Protein AF-A0A2V8E6D2-F1 (afdb_monomer)

Structure (mmCIF, N/CA/C/O backbone):
data_AF-A0A2V8E6D2-F1
#
_entry.id   AF-A0A2V8E6D2-F1
#
loop_
_atom_site.group_PDB
_atom_site.id
_atom_site.type_symbol
_atom_site.label_atom_id
_atom_site.label_alt_id
_atom_site.label_comp_id
_atom_site.label_asym_id
_atom_site.label_entity_id
_atom_site.label_seq_id
_atom_site.pdbx_PDB_ins_code
_atom_site.Cartn_x
_atom_site.Cartn_y
_atom_site.Cartn_z
_atom_site.occupancy
_atom_site.B_iso_or_equiv
_atom_site.auth_seq_id
_atom_site.auth_comp_id
_atom_site.auth_asym_id
_atom_site.auth_atom_id
_atom_site.pdbx_PDB_model_num
ATOM 1 N N . MET A 1 1 ? -6.853 15.528 25.674 1.00 38.25 1 MET A N 1
ATOM 2 C CA . MET A 1 1 ? -6.239 14.372 24.981 1.00 38.25 1 MET A CA 1
ATOM 3 C C . MET A 1 1 ? -6.845 14.254 23.590 1.00 38.25 1 MET A C 1
ATOM 5 O O . MET A 1 1 ? -8.042 14.011 23.512 1.00 38.25 1 MET A O 1
ATOM 9 N N . LEU A 1 2 ? -6.071 14.432 22.512 1.00 42.97 2 LEU A N 1
ATOM 10 C CA . LEU A 1 2 ? -6.522 14.019 21.178 1.00 42.97 2 LEU A CA 1
ATOM 11 C C . LEU A 1 2 ? -6.410 12.495 21.105 1.00 42.97 2 LEU A C 1
ATOM 13 O O . LEU A 1 2 ? -5.324 11.950 20.926 1.00 42.97 2 LEU A O 1
ATOM 17 N N . TRP A 1 3 ? -7.529 11.804 21.285 1.00 49.72 3 TRP A N 1
ATOM 18 C CA . TRP A 1 3 ? -7.615 10.394 20.936 1.00 49.72 3 TRP A CA 1
ATOM 19 C C . TRP A 1 3 ? -7.678 10.308 19.413 1.00 49.72 3 TRP A C 1
ATOM 21 O O . TRP A 1 3 ? -8.744 10.423 18.817 1.00 49.72 3 TRP A O 1
ATOM 31 N N . ILE A 1 4 ? -6.519 10.164 18.773 1.00 45.56 4 ILE A N 1
ATOM 32 C CA . ILE A 1 4 ? -6.455 9.809 17.357 1.00 45.56 4 ILE A CA 1
ATOM 33 C C . ILE A 1 4 ? -6.924 8.358 17.278 1.00 45.56 4 ILE A C 1
ATOM 35 O O . ILE A 1 4 ? -6.177 7.436 17.605 1.00 45.56 4 ILE A O 1
ATOM 39 N N . VAL A 1 5 ? -8.182 8.153 16.893 1.00 47.50 5 VAL A N 1
ATOM 40 C CA . VAL A 1 5 ? -8.656 6.835 16.474 1.0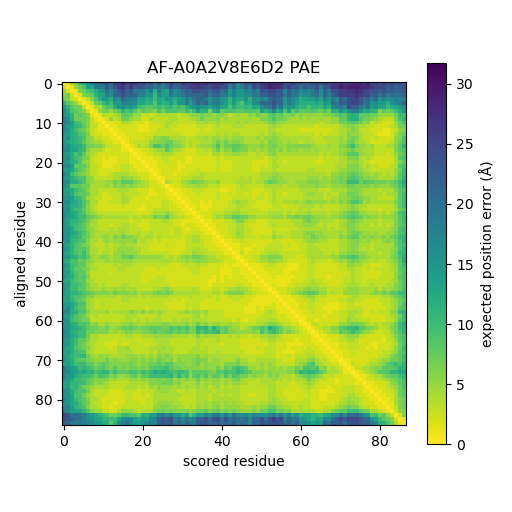0 47.50 5 VAL A CA 1
ATOM 41 C C . VAL A 1 5 ? -7.879 6.506 15.198 1.00 47.50 5 VAL A C 1
ATOM 43 O O . VAL A 1 5 ? -8.002 7.251 14.226 1.00 47.50 5 VAL A O 1
ATOM 46 N N . PRO A 1 6 ? -7.039 5.455 15.171 1.00 53.16 6 PRO A N 1
ATOM 47 C CA . PRO A 1 6 ? -6.328 5.101 13.952 1.00 53.16 6 PRO A CA 1
ATOM 48 C C . PRO A 1 6 ? -7.355 4.832 12.857 1.00 53.16 6 PRO A C 1
ATOM 50 O O . PRO A 1 6 ? -8.331 4.117 13.115 1.00 53.16 6 PRO A O 1
ATOM 53 N N . ALA A 1 7 ? -7.136 5.371 11.654 1.00 61.47 7 ALA A N 1
ATOM 54 C CA . ALA A 1 7 ? -7.909 4.971 10.489 1.00 61.47 7 ALA A CA 1
ATOM 55 C C . ALA A 1 7 ? -7.847 3.441 10.425 1.00 61.47 7 ALA A C 1
ATOM 57 O O . ALA A 1 7 ? -6.766 2.859 10.322 1.00 61.47 7 ALA A O 1
ATOM 58 N N . ARG A 1 8 ? -8.986 2.766 10.604 1.00 70.88 8 ARG A N 1
ATOM 59 C CA . ARG A 1 8 ? -9.031 1.307 10.515 1.00 70.88 8 ARG A CA 1
ATOM 60 C C . ARG A 1 8 ? -8.914 0.965 9.039 1.00 70.88 8 ARG A C 1
ATOM 62 O O . ARG A 1 8 ? -9.910 0.936 8.331 1.00 70.88 8 ARG A O 1
ATOM 69 N N . VAL A 1 9 ? -7.685 0.748 8.577 1.00 82.81 9 VAL A N 1
ATOM 70 C CA . VAL A 1 9 ? -7.406 0.417 7.170 1.00 82.81 9 VAL A CA 1
ATOM 71 C C . VAL A 1 9 ? -7.564 -1.075 6.889 1.00 82.81 9 VAL A C 1
ATOM 73 O O . VAL A 1 9 ? -7.456 -1.503 5.745 1.00 82.81 9 VAL A O 1
ATOM 76 N N . GLY A 1 10 ? -7.781 -1.881 7.931 1.00 82.56 10 GLY A N 1
ATOM 77 C CA . GLY A 1 10 ? -7.999 -3.316 7.804 1.00 82.56 10 GLY A CA 1
ATOM 78 C C . GLY A 1 10 ? -9.290 -3.636 7.049 1.00 82.56 10 GLY A C 1
ATOM 79 O O . GLY A 1 10 ? -10.330 -3.037 7.311 1.00 82.56 10 GLY A O 1
ATOM 80 N N . GLY A 1 11 ? -9.217 -4.606 6.143 1.00 87.50 11 GLY A N 1
ATOM 81 C CA . GLY A 1 11 ? -10.322 -5.025 5.288 1.00 87.50 11 GLY A CA 1
ATOM 82 C C . GLY A 1 11 ? -9.904 -5.165 3.829 1.00 87.50 11 GLY A C 1
ATOM 83 O O . GLY A 1 11 ? -8.726 -5.052 3.484 1.00 87.50 11 GLY A O 1
ATOM 84 N N . THR A 1 12 ? -10.889 -5.423 2.977 1.00 90.19 12 THR A N 1
ATOM 85 C CA . THR A 1 12 ? -10.701 -5.500 1.529 1.00 90.19 12 THR A CA 1
ATOM 86 C C . THR A 1 12 ? -11.047 -4.160 0.904 1.00 90.19 12 THR A C 1
ATOM 88 O O . THR A 1 12 ? -12.096 -3.582 1.182 1.00 90.19 12 THR A O 1
ATOM 91 N N . TRP A 1 13 ? -10.162 -3.675 0.047 1.00 91.44 13 TRP A N 1
ATOM 92 C CA . TRP A 1 13 ? -10.307 -2.440 -0.696 1.00 91.44 13 TRP A CA 1
ATOM 93 C C . TRP A 1 13 ? -10.297 -2.743 -2.191 1.00 91.44 13 TRP A C 1
ATOM 95 O O . TRP A 1 13 ? -9.403 -3.415 -2.694 1.00 91.44 13 TRP A O 1
ATOM 105 N N . LEU A 1 14 ? -11.276 -2.224 -2.914 1.00 91.12 14 LEU A N 1
ATOM 106 C CA . LEU A 1 14 ? -11.365 -2.325 -4.362 1.00 91.12 14 LEU A CA 1
ATOM 107 C C . LEU A 1 14 ? -10.443 -1.284 -4.991 1.00 91.12 14 LEU A C 1
ATOM 109 O O . LEU A 1 14 ? -10.532 -0.094 -4.671 1.00 91.12 14 LEU A O 1
ATOM 113 N N . THR A 1 15 ? -9.562 -1.729 -5.884 1.00 90.50 15 THR A N 1
ATOM 114 C CA . THR A 1 15 ? -8.595 -0.873 -6.582 1.00 90.50 15 THR A CA 1
ATOM 115 C C . THR A 1 15 ? -8.559 -1.224 -8.073 1.00 90.50 15 THR A C 1
ATOM 117 O O . THR A 1 15 ? -8.889 -2.354 -8.440 1.00 90.50 15 THR A O 1
ATOM 120 N N . PRO A 1 16 ? -8.102 -0.313 -8.953 1.00 85.94 16 PRO A N 1
ATOM 121 C CA . PRO A 1 16 ? -7.938 -0.620 -10.377 1.00 85.94 16 PRO A CA 1
ATOM 122 C C . PRO A 1 16 ? -6.860 -1.683 -10.661 1.00 85.94 16 PRO A C 1
ATOM 124 O O . PRO A 1 16 ? -6.803 -2.215 -11.764 1.00 85.94 16 PR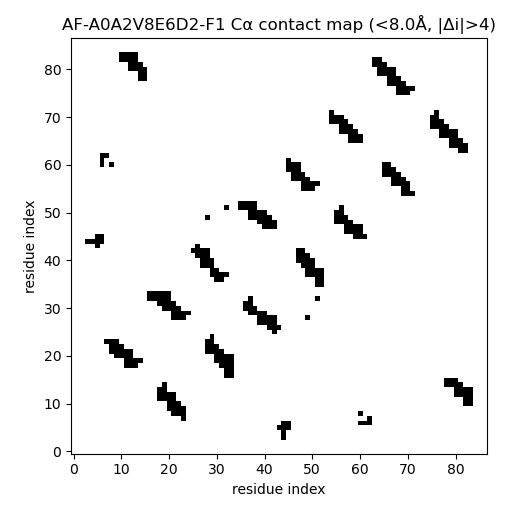O A O 1
ATOM 127 N N . HIS A 1 17 ? -6.009 -2.008 -9.682 1.00 82.81 17 HIS A N 1
ATOM 128 C CA . HIS A 1 17 ? -4.940 -3.005 -9.801 1.00 82.81 17 HIS A CA 1
ATOM 129 C C . HIS A 1 17 ? -5.314 -4.371 -9.193 1.00 82.81 17 HIS A C 1
ATOM 131 O O . HIS A 1 17 ? -4.475 -5.272 -9.142 1.00 82.81 17 HIS A O 1
ATOM 137 N N . GLY A 1 18 ? -6.562 -4.524 -8.736 1.00 88.12 18 GLY A N 1
ATOM 138 C CA . GLY A 1 18 ? -7.083 -5.708 -8.053 1.00 88.12 18 GLY A CA 1
ATOM 139 C C . GLY A 1 18 ? -7.433 -5.447 -6.589 1.00 88.12 18 GLY A C 1
ATOM 140 O O . GLY A 1 18 ? -7.239 -4.346 -6.066 1.00 88.12 18 GLY A O 1
ATOM 141 N N . ASP A 1 19 ? -7.946 -6.476 -5.922 1.00 91.19 19 ASP A N 1
ATOM 142 C CA . ASP A 1 19 ? -8.417 -6.364 -4.543 1.00 91.19 19 ASP A CA 1
ATOM 143 C C . ASP A 1 19 ? -7.244 -6.226 -3.572 1.00 91.19 19 ASP A C 1
ATOM 145 O O . ASP A 1 19 ? -6.363 -7.083 -3.477 1.00 91.19 19 ASP A O 1
ATOM 149 N N . LEU A 1 20 ? -7.231 -5.121 -2.838 1.00 91.50 20 LEU A N 1
ATOM 150 C CA . LEU A 1 20 ? -6.248 -4.812 -1.819 1.00 91.50 20 LEU A CA 1
ATOM 151 C C . LEU A 1 20 ? -6.767 -5.290 -0.464 1.00 91.50 20 LEU A C 1
ATOM 153 O O . LEU A 1 20 ? -7.578 -4.632 0.180 1.00 91.50 20 LEU A O 1
ATOM 157 N N . THR A 1 21 ? -6.292 -6.446 -0.017 1.00 91.88 21 THR A N 1
ATOM 158 C CA . THR A 1 21 ? -6.615 -6.969 1.312 1.00 91.88 21 THR A CA 1
ATOM 159 C C . THR A 1 21 ? -5.558 -6.507 2.296 1.00 91.88 21 THR A C 1
ATOM 161 O O . THR A 1 21 ? -4.388 -6.856 2.151 1.00 91.88 21 THR A O 1
ATOM 164 N N . LEU A 1 22 ? -5.968 -5.741 3.305 1.00 90.62 22 LEU A N 1
ATOM 165 C CA . LEU A 1 22 ? -5.098 -5.229 4.355 1.00 90.62 22 LEU A CA 1
ATOM 166 C C . LEU A 1 22 ? -5.470 -5.827 5.707 1.00 90.62 22 LEU A C 1
ATOM 168 O O . LEU A 1 22 ? -6.626 -5.842 6.126 1.00 90.62 22 LEU A O 1
ATOM 172 N N . VAL A 1 23 ? -4.449 -6.251 6.434 1.00 89.00 23 VAL A N 1
ATOM 173 C CA . VAL A 1 23 ? -4.510 -6.671 7.826 1.00 89.00 23 VAL A CA 1
ATOM 174 C C . VAL A 1 23 ? -3.652 -5.702 8.621 1.00 89.00 23 VAL A C 1
ATOM 176 O O . VAL A 1 23 ? -2.427 -5.672 8.496 1.00 89.00 23 VAL A O 1
ATOM 179 N N . GLN A 1 24 ? -4.310 -4.890 9.440 1.00 86.62 24 GLN A N 1
ATOM 180 C CA . GLN A 1 24 ? -3.643 -3.952 10.328 1.00 86.62 24 GLN A CA 1
ATOM 181 C C . GLN A 1 24 ? -3.369 -4.616 11.680 1.00 86.62 24 GLN A C 1
ATOM 183 O O . GLN A 1 24 ? -4.282 -5.103 12.346 1.00 86.62 24 GLN A O 1
ATOM 188 N N . ARG A 1 25 ? -2.110 -4.579 12.116 1.00 85.12 25 ARG A N 1
ATOM 189 C CA . ARG A 1 25 ? -1.677 -4.914 13.476 1.00 85.12 25 ARG A CA 1
ATOM 190 C C . ARG A 1 25 ? -0.950 -3.707 14.058 1.00 85.12 25 ARG A C 1
ATOM 192 O O . ARG A 1 25 ? 0.231 -3.492 13.795 1.00 85.12 25 ARG A O 1
ATOM 199 N N . PHE A 1 26 ? -1.666 -2.904 14.843 1.00 83.88 26 PHE A N 1
ATOM 200 C CA . PHE A 1 26 ? -1.183 -1.618 15.360 1.00 83.88 26 PHE A CA 1
ATOM 201 C C . PHE A 1 26 ? -0.757 -0.662 14.231 1.00 83.88 26 PHE A C 1
ATOM 203 O O . PHE A 1 26 ? -1.605 -0.213 13.461 1.00 83.88 26 PHE A O 1
ATOM 210 N N . GLN A 1 27 ? 0.540 -0.345 14.155 1.00 84.19 27 GLN A N 1
ATOM 211 C CA . GLN A 1 27 ? 1.160 0.499 13.128 1.00 84.19 27 GLN A CA 1
ATOM 212 C C . GLN A 1 27 ? 1.704 -0.319 11.947 1.00 84.19 27 GLN A C 1
ATOM 214 O O . GLN A 1 27 ? 2.192 0.260 10.981 1.00 84.19 27 GLN A O 1
ATOM 219 N N . ILE A 1 28 ? 1.670 -1.653 12.021 1.00 88.44 28 ILE A N 1
ATOM 220 C CA . ILE A 1 28 ? 2.121 -2.540 10.948 1.00 88.44 28 ILE A CA 1
ATOM 221 C C . ILE A 1 28 ? 0.919 -2.912 10.091 1.00 88.44 28 ILE A C 1
ATOM 223 O O . ILE A 1 28 ? -0.145 -3.265 10.602 1.00 88.44 28 ILE A O 1
ATOM 227 N N . VAL A 1 29 ? 1.107 -2.847 8.779 1.00 90.44 29 VAL A N 1
ATOM 228 C CA . VAL A 1 29 ? 0.117 -3.269 7.796 1.00 90.44 29 VAL A CA 1
ATOM 229 C C . VAL A 1 29 ? 0.723 -4.386 6.964 1.00 90.44 29 VAL A C 1
ATOM 231 O O . VAL A 1 29 ? 1.864 -4.311 6.514 1.00 90.44 29 VAL A O 1
ATOM 234 N N . SER A 1 30 ? -0.033 -5.454 6.776 1.00 90.94 30 SER A N 1
ATOM 235 C CA . SER A 1 30 ? 0.356 -6.589 5.943 1.00 90.94 30 SER A CA 1
ATOM 236 C C . SER A 1 30 ? -0.817 -6.989 5.072 1.00 90.94 30 SER A C 1
ATOM 238 O O . SER A 1 30 ? -1.955 -6.661 5.393 1.00 90.94 30 SER A O 1
ATOM 240 N N . GLY A 1 31 ? -0.568 -7.677 3.964 1.00 92.31 31 GLY A N 1
ATOM 241 C CA . GLY A 1 31 ? -1.655 -7.975 3.047 1.00 92.31 31 GLY A CA 1
ATOM 242 C C . GLY A 1 31 ? -1.208 -8.328 1.644 1.00 92.31 31 GLY A C 1
ATOM 243 O O . GLY A 1 31 ? -0.048 -8.678 1.407 1.00 92.31 31 GLY A O 1
ATOM 244 N N . THR A 1 32 ? -2.150 -8.208 0.719 1.00 93.25 32 THR A N 1
ATOM 245 C CA . THR A 1 32 ? -1.960 -8.493 -0.703 1.00 93.25 32 THR A CA 1
ATOM 246 C C . THR A 1 32 ? -2.684 -7.456 -1.555 1.00 93.25 32 THR A C 1
ATOM 248 O O . THR A 1 32 ? -3.804 -7.069 -1.235 1.00 93.25 32 THR A O 1
ATOM 251 N N . LEU A 1 33 ? -2.051 -7.018 -2.643 1.00 91.12 33 LEU A N 1
ATOM 252 C CA . LEU A 1 33 ? -2.657 -6.226 -3.712 1.00 91.12 33 LEU A CA 1
ATOM 253 C C . LEU A 1 33 ? -2.863 -7.143 -4.923 1.00 91.12 33 LEU A C 1
ATOM 255 O O . LEU A 1 33 ? -1.909 -7.484 -5.634 1.00 91.12 33 LEU A O 1
ATOM 259 N N . GLY A 1 34 ? -4.099 -7.604 -5.113 1.00 89.50 34 GLY A N 1
ATOM 260 C CA . GLY A 1 34 ? -4.415 -8.685 -6.039 1.00 89.50 34 GLY A CA 1
ATOM 261 C C . GLY A 1 34 ? -3.613 -9.939 -5.682 1.00 89.50 34 GLY A C 1
ATOM 262 O O . GLY A 1 34 ? -3.762 -10.502 -4.601 1.00 89.50 34 GLY A O 1
ATOM 263 N N . ARG A 1 35 ? -2.707 -10.348 -6.575 1.00 88.06 35 ARG A N 1
ATOM 264 C CA . ARG A 1 35 ? -1.815 -11.506 -6.374 1.00 88.06 35 ARG A CA 1
ATOM 265 C C . ARG A 1 35 ? -0.476 -11.184 -5.704 1.00 88.06 35 ARG A C 1
ATOM 267 O O . ARG A 1 35 ? 0.274 -12.100 -5.384 1.00 88.06 35 ARG A O 1
ATOM 274 N N . HIS A 1 36 ? -0.133 -9.907 -5.542 1.00 91.00 36 HIS A N 1
ATOM 275 C CA . HIS A 1 36 ? 1.182 -9.508 -5.040 1.00 91.00 36 HIS A CA 1
ATOM 276 C C . HIS A 1 36 ? 1.133 -9.275 -3.534 1.00 91.00 36 HIS A C 1
ATOM 278 O O . HIS A 1 36 ? 0.251 -8.576 -3.036 1.00 91.00 36 HIS A O 1
ATOM 284 N N . ARG A 1 37 ? 2.096 -9.834 -2.797 1.00 91.94 37 ARG A N 1
ATOM 285 C CA . ARG A 1 37 ? 2.224 -9.580 -1.362 1.00 91.94 37 ARG A CA 1
ATOM 286 C C . ARG A 1 37 ? 2.746 -8.169 -1.119 1.00 91.94 37 ARG A C 1
ATOM 288 O O . ARG A 1 37 ? 3.603 -7.668 -1.842 1.00 91.94 37 ARG A O 1
ATOM 295 N N . ILE A 1 38 ? 2.205 -7.559 -0.076 1.00 92.56 38 ILE A N 1
ATOM 296 C CA . ILE A 1 38 ? 2.633 -6.265 0.418 1.00 92.56 38 ILE A CA 1
ATOM 297 C C . ILE A 1 38 ? 3.682 -6.472 1.508 1.00 92.56 38 ILE A C 1
ATOM 299 O O . ILE A 1 38 ? 3.494 -7.277 2.422 1.00 92.56 38 ILE A O 1
ATOM 303 N N . GLU A 1 39 ? 4.756 -5.702 1.436 1.00 90.44 39 GLU A N 1
ATOM 304 C CA . GLU A 1 39 ? 5.884 -5.713 2.356 1.00 90.44 39 GLU A CA 1
ATOM 305 C C . GLU A 1 39 ? 6.089 -4.329 2.972 1.00 90.44 39 GLU A C 1
ATOM 307 O O . GLU A 1 39 ? 5.603 -3.320 2.460 1.00 90.44 39 GLU A O 1
ATOM 312 N N . SER A 1 40 ? 6.804 -4.273 4.099 1.00 90.44 40 SER A N 1
ATOM 313 C CA . SER A 1 40 ? 7.149 -3.016 4.785 1.00 90.44 40 SER A CA 1
ATOM 314 C C . SER A 1 40 ? 5.958 -2.077 5.052 1.00 90.44 40 SER A C 1
ATOM 316 O O . SER A 1 40 ? 6.129 -0.862 5.160 1.00 90.44 40 SER A O 1
ATOM 318 N N . GLY A 1 41 ? 4.747 -2.631 5.171 1.00 91.00 41 GLY A N 1
ATOM 319 C CA . GLY A 1 41 ? 3.531 -1.856 5.357 1.00 91.00 41 GLY A CA 1
ATOM 320 C C . GLY A 1 41 ? 3.484 -1.192 6.730 1.00 91.00 41 GLY A C 1
ATOM 321 O O . GLY A 1 41 ? 3.633 -1.840 7.771 1.00 91.00 41 GLY A O 1
ATOM 322 N N . ARG A 1 42 ? 3.269 0.120 6.736 1.00 90.38 42 ARG A N 1
ATOM 323 C CA . ARG A 1 42 ? 3.184 0.957 7.929 1.00 90.38 42 ARG A CA 1
ATOM 324 C C . ARG A 1 42 ? 2.018 1.925 7.825 1.00 90.38 42 ARG A C 1
ATOM 326 O O . ARG A 1 42 ? 1.818 2.559 6.793 1.00 90.38 42 ARG A O 1
ATOM 333 N N . LEU A 1 43 ? 1.297 2.061 8.928 1.00 88.06 43 LEU A N 1
ATOM 334 C CA . LEU A 1 43 ? 0.265 3.067 9.124 1.00 88.06 43 LEU A CA 1
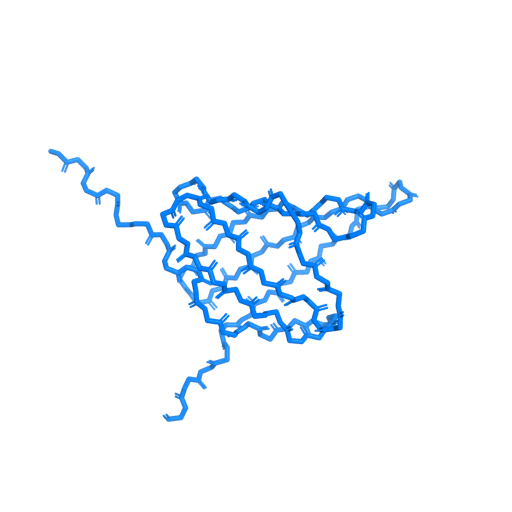ATOM 335 C C . LEU A 1 43 ? 0.75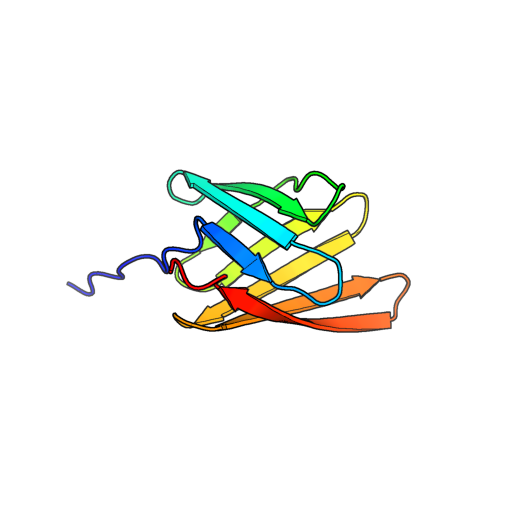7 4.059 10.174 1.00 88.06 43 LEU A C 1
ATOM 337 O O . LEU A 1 43 ? 1.270 3.639 11.208 1.00 88.06 43 LEU A O 1
ATOM 341 N N . ARG A 1 44 ? 0.600 5.355 9.910 1.00 86.88 44 ARG A N 1
ATOM 342 C CA . ARG A 1 44 ? 0.867 6.455 10.841 1.00 86.88 44 ARG A CA 1
ATOM 343 C C . ARG A 1 44 ? -0.330 7.400 10.833 1.00 86.88 44 ARG A C 1
ATOM 345 O O . ARG A 1 44 ? -0.465 8.236 9.947 1.00 86.88 44 ARG A O 1
ATOM 352 N N . GLY A 1 45 ? -1.215 7.237 11.815 1.00 85.06 45 GLY A N 1
ATOM 353 C CA . GLY A 1 45 ? -2.493 7.950 11.862 1.00 85.06 45 GLY A CA 1
ATOM 354 C C . GLY A 1 45 ? -3.387 7.560 10.683 1.00 85.06 45 GLY A C 1
ATOM 355 O O . GLY A 1 45 ? -3.970 6.479 10.677 1.00 85.06 45 GLY A O 1
ATOM 356 N N . GLU A 1 46 ? -3.460 8.444 9.697 1.00 86.31 46 GLU A N 1
ATOM 357 C CA . GLU A 1 46 ? -4.208 8.307 8.440 1.00 86.31 46 GLU A CA 1
ATOM 358 C C . GLU A 1 46 ? -3.276 8.103 7.232 1.00 86.31 46 GLU A C 1
ATOM 360 O O . GLU A 1 46 ? -3.735 7.762 6.146 1.00 86.31 46 GLU A O 1
ATOM 365 N N . GLU A 1 47 ? -1.960 8.248 7.399 1.00 89.50 47 GLU A N 1
ATOM 366 C CA . GLU A 1 47 ? -0.985 7.983 6.340 1.00 89.50 47 GLU A CA 1
ATOM 367 C C . GLU A 1 47 ? -0.611 6.506 6.295 1.00 89.50 47 GLU A C 1
ATOM 369 O O . GLU A 1 47 ? -0.252 5.903 7.307 1.00 89.50 47 GLU A O 1
ATOM 374 N N . ILE A 1 48 ? -0.644 5.929 5.099 1.00 90.19 48 ILE A N 1
ATOM 375 C CA . ILE A 1 48 ? -0.273 4.544 4.842 1.00 90.19 48 ILE A CA 1
ATOM 376 C C . ILE A 1 48 ? 0.893 4.500 3.857 1.00 90.19 48 ILE A C 1
ATOM 378 O O . ILE A 1 48 ? 0.910 5.200 2.847 1.00 90.19 48 IL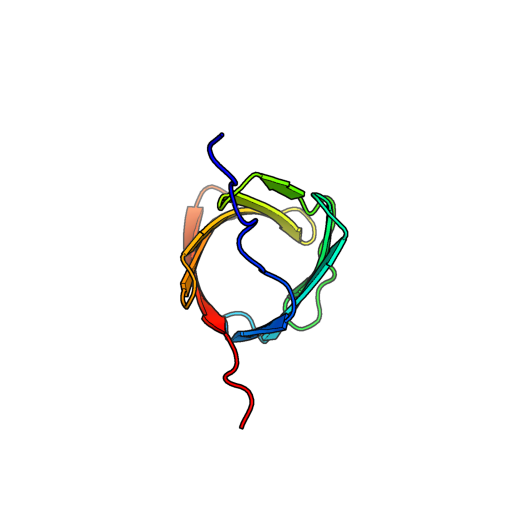E A O 1
ATOM 382 N N . ALA A 1 49 ? 1.883 3.664 4.139 1.00 92.75 49 ALA A N 1
ATOM 383 C CA . ALA A 1 49 ? 2.995 3.401 3.241 1.00 92.75 49 ALA A CA 1
ATOM 384 C C . ALA A 1 49 ? 3.231 1.902 3.165 1.00 92.75 49 ALA A C 1
ATOM 386 O O . ALA A 1 49 ? 3.227 1.230 4.193 1.00 92.75 49 ALA A O 1
ATOM 387 N N . PHE A 1 50 ? 3.437 1.376 1.967 1.00 93.06 50 PHE A N 1
ATOM 388 C CA . PHE A 1 50 ? 3.681 -0.041 1.772 1.00 93.06 50 PHE A CA 1
ATOM 389 C C . PHE A 1 50 ? 4.434 -0.312 0.474 1.00 93.06 50 PHE A C 1
ATOM 391 O O . PHE A 1 50 ? 4.383 0.479 -0.462 1.00 93.06 50 PHE A O 1
ATOM 398 N N . THR A 1 51 ? 5.127 -1.439 0.402 1.00 92.56 51 THR A N 1
ATOM 399 C CA . THR A 1 51 ? 5.942 -1.817 -0.753 1.00 92.56 51 THR A CA 1
ATOM 400 C C . THR A 1 51 ? 5.354 -3.057 -1.413 1.00 92.56 51 THR A C 1
ATOM 402 O O . THR A 1 51 ? 4.939 -3.986 -0.732 1.00 92.56 51 THR A O 1
ATOM 405 N N . VAL A 1 52 ? 5.291 -3.075 -2.742 1.00 91.56 52 VAL A N 1
ATOM 406 C CA . VAL A 1 52 ? 4.877 -4.244 -3.528 1.00 91.56 52 VAL A CA 1
ATOM 407 C C . VAL A 1 52 ? 5.960 -4.500 -4.570 1.00 91.56 52 VAL A C 1
ATOM 409 O O . VAL A 1 52 ? 6.163 -3.689 -5.478 1.00 91.56 52 VAL A O 1
ATOM 412 N N . GLY A 1 53 ? 6.699 -5.600 -4.415 1.00 89.00 53 GLY A N 1
ATOM 413 C CA . GLY A 1 53 ? 7.903 -5.854 -5.210 1.00 89.00 53 GLY A CA 1
ATOM 414 C C . GLY A 1 53 ? 8.929 -4.729 -5.032 1.00 89.00 53 GLY A C 1
ATOM 415 O O . GLY A 1 53 ? 9.327 -4.424 -3.915 1.00 89.00 53 GLY A O 1
ATOM 416 N N . ALA A 1 54 ? 9.323 -4.069 -6.124 1.00 87.88 54 ALA A N 1
ATOM 417 C CA . ALA A 1 54 ? 10.250 -2.929 -6.094 1.00 87.88 54 ALA A CA 1
ATOM 418 C C . ALA A 1 54 ? 9.561 -1.556 -5.936 1.00 87.88 54 ALA A C 1
ATOM 420 O O . ALA A 1 54 ? 10.232 -0.527 -5.857 1.00 87.88 54 ALA A O 1
ATOM 421 N N . THR A 1 55 ? 8.225 -1.510 -5.904 1.00 90.06 55 THR A N 1
ATOM 422 C CA . THR A 1 55 ? 7.473 -0.249 -5.902 1.00 90.06 55 THR A CA 1
ATOM 423 C C . THR A 1 55 ? 7.010 0.107 -4.498 1.00 90.06 55 THR A C 1
ATOM 425 O O . THR A 1 55 ? 6.286 -0.656 -3.863 1.00 90.06 55 THR A O 1
ATOM 428 N N . THR A 1 56 ? 7.379 1.299 -4.023 1.00 91.62 56 THR A N 1
ATOM 429 C CA . THR A 1 56 ? 6.860 1.840 -2.760 1.00 91.62 56 THR A CA 1
ATOM 430 C C . THR A 1 56 ? 5.669 2.751 -3.021 1.00 91.62 56 THR A C 1
ATOM 432 O O . THR A 1 56 ? 5.786 3.782 -3.682 1.00 91.62 56 THR A O 1
ATOM 435 N N . TYR A 1 57 ? 4.538 2.363 -2.453 1.00 92.31 57 TYR A N 1
ATOM 436 C CA . TYR A 1 57 ? 3.281 3.084 -2.445 1.00 92.31 57 TYR A CA 1
ATOM 437 C C . TYR A 1 57 ? 3.144 3.889 -1.154 1.00 92.31 57 TYR A C 1
ATOM 439 O O . TYR A 1 57 ? 3.458 3.414 -0.060 1.00 92.31 57 TYR A O 1
ATOM 447 N N . ARG A 1 58 ? 2.676 5.128 -1.276 1.00 93.38 58 ARG A N 1
ATOM 448 C CA . ARG A 1 58 ? 2.394 6.025 -0.153 1.00 93.38 58 ARG A CA 1
ATOM 449 C C . ARG A 1 58 ? 1.054 6.690 -0.362 1.00 93.38 58 ARG A C 1
ATOM 451 O O . ARG A 1 58 ? 0.690 7.026 -1.479 1.00 93.38 58 ARG A O 1
ATOM 458 N N . GLY A 1 59 ? 0.313 6.876 0.711 1.00 91.81 59 GLY A N 1
ATOM 459 C CA . GLY A 1 59 ? -1.049 7.343 0.607 1.00 91.81 59 GLY A CA 1
ATOM 460 C C . GLY A 1 59 ? -1.625 7.824 1.918 1.00 91.81 59 GLY A C 1
ATOM 461 O O . GLY A 1 59 ? -0.973 7.803 2.962 1.00 91.81 59 GLY A O 1
ATOM 462 N N . ARG A 1 60 ? -2.886 8.228 1.842 1.00 91.00 60 ARG A N 1
ATOM 463 C CA . ARG A 1 60 ? -3.704 8.612 2.985 1.00 91.00 60 ARG A CA 1
ATOM 464 C C . ARG A 1 60 ? -5.048 7.905 2.911 1.00 91.00 60 ARG A C 1
ATOM 466 O O . ARG A 1 60 ? -5.626 7.778 1.828 1.00 91.00 60 ARG A O 1
ATOM 473 N N . VAL A 1 61 ? -5.526 7.449 4.058 1.00 87.69 61 VAL A N 1
ATOM 474 C CA . VAL A 1 61 ? -6.829 6.818 4.228 1.00 87.69 61 VAL A CA 1
ATOM 475 C C . VAL A 1 61 ? -7.745 7.771 4.965 1.00 87.69 61 VAL A C 1
ATOM 477 O O . VAL A 1 61 ? -7.479 8.143 6.102 1.00 87.69 61 VAL A O 1
ATOM 480 N N . ASP A 1 62 ? -8.830 8.126 4.299 1.00 84.94 62 ASP A N 1
ATOM 481 C CA . ASP A 1 62 ? -9.884 8.995 4.791 1.00 84.94 62 ASP A CA 1
ATOM 482 C C . ASP A 1 62 ? -11.165 8.163 4.819 1.00 84.94 62 ASP A C 1
ATOM 484 O O . ASP A 1 62 ? -11.835 8.053 3.803 1.00 84.94 62 ASP A O 1
ATOM 488 N N . GLY A 1 63 ? -11.407 7.452 5.927 1.00 77.56 63 GLY A N 1
ATOM 489 C CA . GLY A 1 63 ? -12.632 6.684 6.202 1.00 77.56 63 GLY A CA 1
ATOM 490 C C . GLY A 1 63 ? -13.101 5.719 5.101 1.00 77.56 63 GLY A C 1
ATOM 491 O O . GLY A 1 63 ? -12.869 4.513 5.179 1.00 77.56 63 GLY A O 1
ATOM 492 N N . ASP A 1 64 ? -13.803 6.253 4.106 1.00 83.12 64 ASP A N 1
ATOM 493 C CA . ASP A 1 64 ? -14.400 5.564 2.961 1.00 83.12 64 ASP A CA 1
ATOM 494 C C . ASP A 1 64 ? -13.523 5.566 1.693 1.00 83.12 64 ASP A C 1
ATOM 496 O O . ASP A 1 64 ? -13.899 5.002 0.660 1.00 83.12 64 ASP A O 1
ATOM 500 N N . ARG A 1 65 ? -12.346 6.195 1.734 1.00 87.81 65 ARG A N 1
ATOM 501 C CA . ARG A 1 65 ? -11.505 6.375 0.555 1.00 87.81 65 ARG A CA 1
ATOM 502 C C . ARG A 1 65 ? -10.027 6.387 0.908 1.00 87.81 65 ARG A C 1
ATOM 504 O O . ARG A 1 65 ? -9.544 7.152 1.733 1.00 87.81 65 ARG A O 1
ATOM 511 N N . MET A 1 66 ? -9.267 5.570 0.197 1.00 90.19 66 MET A N 1
ATOM 512 C CA . MET A 1 66 ? -7.816 5.506 0.304 1.00 90.19 66 MET A CA 1
ATOM 513 C C . MET A 1 66 ? -7.205 6.069 -0.973 1.00 90.19 66 MET A C 1
ATOM 515 O O . MET A 1 66 ? -7.504 5.608 -2.069 1.00 90.19 66 MET A O 1
ATOM 519 N N . ARG A 1 67 ? -6.363 7.092 -0.855 1.00 92.56 67 ARG A N 1
ATOM 520 C CA . ARG A 1 67 ? -5.618 7.662 -1.985 1.00 92.56 67 ARG A CA 1
ATOM 521 C C . ARG A 1 67 ? -4.172 7.244 -1.874 1.00 92.56 67 ARG A C 1
ATOM 523 O O . ARG A 1 67 ? -3.564 7.484 -0.837 1.00 92.56 67 ARG A O 1
ATOM 530 N N . VAL A 1 68 ? -3.637 6.641 -2.927 1.00 92.75 68 VAL A N 1
ATOM 531 C CA . VAL A 1 68 ? -2.278 6.109 -2.940 1.00 92.75 68 VAL A CA 1
ATOM 532 C C . VAL A 1 68 ? -1.574 6.560 -4.208 1.00 92.75 68 VAL A C 1
ATOM 534 O O . VAL A 1 68 ? -2.143 6.524 -5.296 1.00 92.75 68 VAL A O 1
ATOM 537 N N . SER A 1 69 ? -0.324 6.970 -4.062 1.00 93.38 69 SER A N 1
ATOM 538 C CA . SER A 1 69 ? 0.574 7.294 -5.152 1.00 93.38 69 SER A CA 1
ATOM 539 C C . SER A 1 69 ? 1.885 6.524 -5.019 1.00 93.38 69 SER A C 1
ATOM 541 O O . SER A 1 69 ? 2.340 6.178 -3.925 1.00 93.38 69 SER A O 1
ATOM 543 N N . ALA A 1 70 ? 2.491 6.202 -6.154 1.00 91.75 70 ALA A N 1
ATOM 544 C CA . ALA A 1 70 ? 3.792 5.560 -6.229 1.00 91.75 70 ALA A CA 1
ATOM 545 C C . ALA A 1 70 ? 4.567 6.065 -7.437 1.00 91.75 70 ALA A C 1
ATOM 547 O O . ALA A 1 70 ? 3.989 6.475 -8.441 1.00 91.75 70 ALA A O 1
ATOM 548 N N . LYS A 1 71 ? 5.894 5.998 -7.351 1.00 90.50 71 LYS A N 1
ATOM 549 C CA . LYS A 1 71 ? 6.774 6.282 -8.481 1.00 90.50 71 LYS A CA 1
ATOM 550 C C . LYS A 1 71 ? 7.191 4.956 -9.108 1.00 90.50 71 LYS A C 1
ATOM 552 O O . LYS A 1 71 ? 8.013 4.244 -8.539 1.00 90.50 71 LYS A O 1
ATOM 557 N N . VAL A 1 72 ? 6.603 4.629 -10.252 1.00 86.25 72 VAL A N 1
ATOM 558 C CA . VAL A 1 72 ? 6.903 3.421 -11.028 1.00 86.25 72 VAL A CA 1
ATOM 559 C C . VAL A 1 72 ? 7.730 3.852 -12.230 1.00 86.25 72 VAL A C 1
ATOM 561 O O . VAL A 1 72 ? 7.254 4.642 -13.039 1.00 86.25 72 VAL A O 1
ATOM 564 N N . GLU A 1 73 ? 8.987 3.409 -12.310 1.00 84.81 73 GLU A N 1
ATOM 565 C CA . GLU A 1 73 ? 9.893 3.722 -13.434 1.00 84.81 73 GLU A CA 1
ATOM 566 C C . GLU A 1 73 ? 9.986 5.225 -13.767 1.00 84.81 73 GLU A C 1
ATOM 568 O O . GLU A 1 73 ? 9.995 5.648 -14.917 1.00 84.81 73 GLU A O 1
ATOM 573 N N . GLY A 1 74 ? 10.007 6.078 -12.739 1.00 84.62 74 GLY A N 1
ATOM 574 C CA . GLY A 1 74 ? 10.063 7.532 -12.921 1.00 84.62 74 GLY A CA 1
ATOM 575 C C . GLY A 1 74 ? 8.706 8.205 -13.146 1.00 84.62 74 GLY A C 1
ATOM 576 O O . GLY A 1 74 ? 8.607 9.415 -12.943 1.00 84.62 74 GLY A O 1
ATOM 577 N N . LYS A 1 75 ? 7.653 7.442 -13.453 1.00 87.62 75 LYS 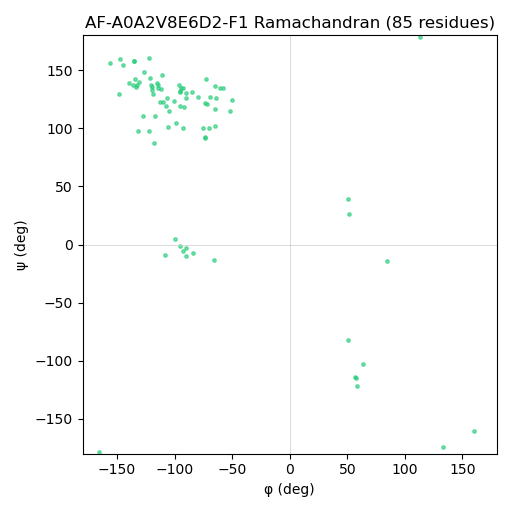A N 1
ATOM 578 C CA . LYS A 1 75 ? 6.287 7.938 -13.621 1.00 87.62 75 LYS A CA 1
ATOM 579 C C . LYS A 1 75 ? 5.532 7.913 -12.294 1.00 87.62 75 LYS A C 1
ATOM 581 O O . LYS A 1 75 ? 5.514 6.904 -11.591 1.00 87.62 75 LYS A O 1
ATOM 586 N N . LEU A 1 76 ? 4.899 9.032 -11.951 1.00 87.94 76 LEU A N 1
ATOM 587 C CA . LEU A 1 76 ? 3.963 9.075 -10.833 1.00 87.94 76 LEU A CA 1
ATOM 588 C C . LEU A 1 76 ? 2.674 8.361 -11.256 1.00 87.94 76 LEU A C 1
ATOM 590 O O . LEU A 1 76 ? 2.050 8.727 -12.250 1.00 87.94 76 LEU A O 1
ATOM 594 N N . VAL A 1 77 ? 2.308 7.325 -10.512 1.00 90.81 77 VAL A N 1
ATOM 595 C CA . VAL A 1 77 ? 1.059 6.586 -10.665 1.00 90.81 77 VAL A CA 1
ATOM 596 C C . VAL A 1 77 ? 0.233 6.849 -9.423 1.00 90.81 77 VAL A C 1
ATOM 598 O O . VAL A 1 77 ? 0.682 6.574 -8.313 1.00 90.81 77 VAL A O 1
ATOM 601 N N . GLU A 1 78 ? -0.971 7.369 -9.614 1.00 91.38 78 GLU A N 1
ATOM 602 C CA . GLU A 1 78 ? -1.912 7.649 -8.537 1.00 91.38 78 GLU A CA 1
ATOM 603 C C . GLU A 1 78 ? -3.193 6.867 -8.772 1.00 91.38 78 GLU A C 1
ATOM 605 O O . GLU A 1 78 ? -3.699 6.786 -9.892 1.00 91.38 78 GLU A O 1
ATOM 610 N N . TRP A 1 79 ? -3.723 6.284 -7.708 1.00 92.50 79 TRP A N 1
ATOM 611 C CA . TRP A 1 79 ? -4.988 5.577 -7.748 1.00 92.50 79 TRP A CA 1
ATOM 612 C C . TRP A 1 79 ? -5.716 5.721 -6.422 1.00 92.50 79 TRP A C 1
ATOM 614 O O . TRP A 1 79 ? -5.153 6.044 -5.372 1.00 92.50 79 TRP A O 1
ATOM 624 N N . THR A 1 80 ? -7.021 5.495 -6.484 1.00 91.94 80 THR A N 1
ATOM 625 C CA . THR A 1 80 ? -7.874 5.507 -5.305 1.00 91.94 80 THR A CA 1
ATOM 626 C C . THR A 1 80 ? -8.452 4.132 -5.079 1.00 91.94 80 THR A C 1
ATOM 628 O O . THR A 1 80 ? -8.890 3.481 -6.026 1.00 91.94 80 THR A O 1
ATOM 631 N N . ALA A 1 81 ? -8.494 3.734 -3.822 1.00 91.00 81 ALA A N 1
ATOM 632 C CA . ALA A 1 81 ? -9.143 2.535 -3.364 1.00 91.00 81 ALA A CA 1
ATOM 633 C C . ALA A 1 81 ? -10.374 2.886 -2.534 1.00 91.00 81 ALA A C 1
ATOM 635 O O . ALA A 1 81 ? -10.407 3.898 -1.828 1.00 91.00 81 ALA A O 1
ATOM 636 N N . ARG A 1 82 ? -11.395 2.042 -2.641 1.00 90.62 82 ARG A N 1
ATOM 637 C CA . ARG A 1 82 ? -12.639 2.155 -1.875 1.00 90.62 82 ARG A CA 1
ATOM 638 C C . ARG A 1 82 ? -12.833 0.881 -1.067 1.00 90.62 82 ARG A C 1
ATOM 640 O O . ARG A 1 82 ? -12.479 -0.178 -1.578 1.00 90.62 82 ARG A O 1
ATOM 647 N N . PRO A 1 83 ? -13.364 0.936 0.158 1.00 88.19 83 PRO A N 1
ATOM 648 C CA . PRO A 1 83 ? -13.650 -0.272 0.906 1.00 88.19 83 PRO A CA 1
ATOM 649 C C . PRO A 1 83 ? -14.656 -1.105 0.110 1.00 88.19 83 PRO A C 1
ATOM 651 O O . PRO A 1 83 ? -15.638 -0.576 -0.417 1.00 88.19 83 PRO A O 1
ATOM 654 N N . ALA A 1 84 ? -14.407 -2.407 0.007 1.00 82.69 84 ALA A N 1
ATOM 655 C CA . ALA A 1 84 ? -15.445 -3.337 -0.393 1.00 82.69 84 ALA A CA 1
ATOM 656 C C . ALA A 1 84 ? -16.496 -3.292 0.724 1.00 82.69 84 ALA A C 1
ATOM 658 O O . ALA A 1 84 ? -16.258 -3.789 1.827 1.00 82.69 84 ALA A O 1
ATOM 659 N N . LEU A 1 85 ? -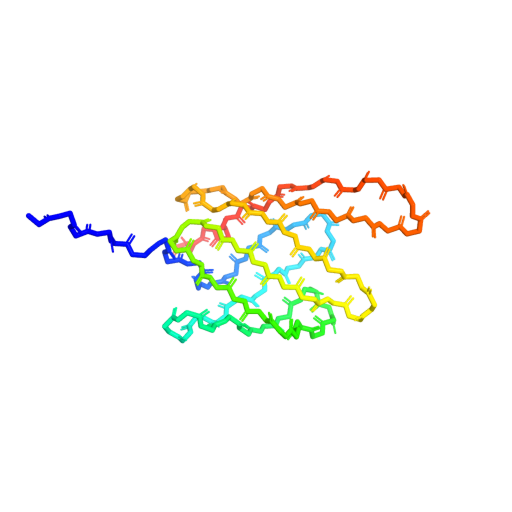17.605 -2.588 0.486 1.00 68.19 85 LEU A N 1
ATOM 660 C CA . LEU A 1 85 ? -18.742 -2.561 1.401 1.00 68.19 85 LEU A CA 1
ATOM 661 C C . LEU A 1 85 ? -19.098 -4.008 1.756 1.00 68.19 85 LEU A C 1
ATOM 663 O O . LEU A 1 85 ? -19.309 -4.830 0.864 1.00 68.19 85 LEU A O 1
ATOM 66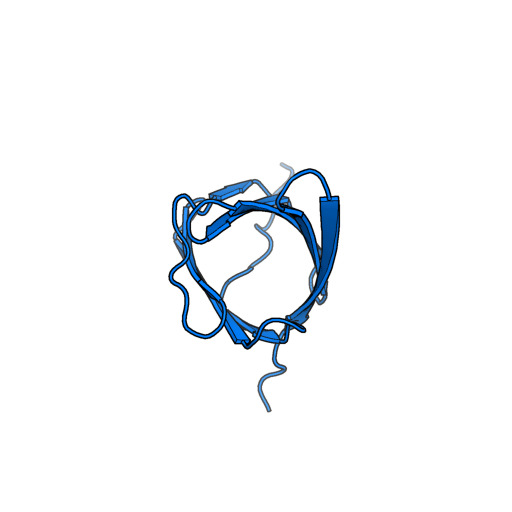7 N N . ARG A 1 86 ? -19.127 -4.321 3.057 1.00 54.34 86 ARG A N 1
ATOM 668 C CA . ARG A 1 86 ? -19.757 -5.561 3.508 1.00 54.34 86 ARG A CA 1
ATOM 669 C C . ARG A 1 86 ? -21.248 -5.452 3.154 1.00 54.34 86 ARG A C 1
ATOM 671 O O . ARG A 1 86 ? -21.827 -4.427 3.520 1.00 54.34 86 ARG A O 1
ATOM 678 N N . PRO A 1 87 ? -21.830 -6.422 2.428 1.00 45.56 87 PRO A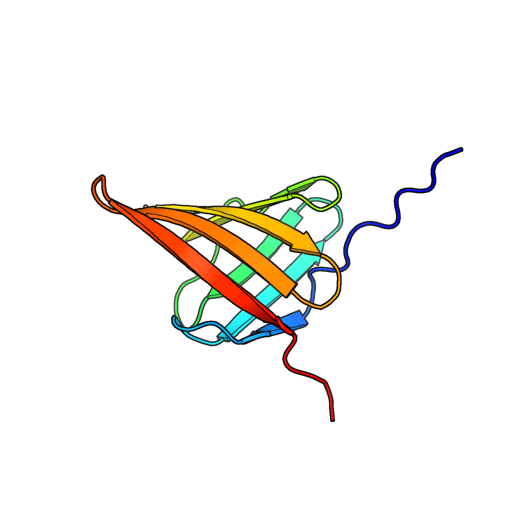 N 1
ATOM 679 C CA . PRO A 1 87 ? -23.280 -6.530 2.338 1.00 45.56 87 PRO A CA 1
ATOM 680 C C . PRO A 1 87 ? -23.898 -6.738 3.726 1.00 45.56 87 PRO A C 1
ATOM 682 O O . PRO A 1 87 ? -23.181 -7.232 4.634 1.00 45.56 87 PRO A O 1
#

pLDDT: mean 84.51, std 13.04, range [38.25, 93.38]

Solvent-accessible surface area (backbone atoms only — not comparable to full-atom values): 4765 Å² total; per-residue (Å²): 131,89,79,76,74,61,54,78,70,51,46,50,24,46,36,96,80,37,51,30,38,34,46,61,57,90,47,39,34,38,43,26,49,45,91,42,58,41,37,86,23,34,45,57,62,42,37,36,35,34,27,46,87,95,38,57,37,39,31,41,45,56,97,71,39,33,42,37,36,28,60,54,97,85,41,80,47,73,52,62,30,34,62,58,75,79,129

Foldseek 3Di:
DPPLPAQCPAAWWDWPQAIWHWDDDPQAIWTDRHPFTWPPWGGDRQWIWIDTVPWIKIWGHDNQKIWIWIQDPNDIDIIMIGHPDDD

Radius of gyration: 12.45 Å; Cα contacts (8 Å, |Δi|>4): 195; chains: 1; bounding box: 34×26×39 Å

Mean predicted aligned error: 5.88 Å

Secondary structure (DSSP, 8-state):
----------EEEE-TTS-EEEEEETTEEEEEETTEEEEEEEEETTEEEEEETTEEEEEEEETTEEEEEEEETTEEEEEEEEE----

Sequence (87 aa):
MLWIVPARVGGTWLTPHGDLTLVQRFQIVSGTLGRHRIESGRLRGEEIAFTVGATTYRGRVDGDRMRVSAKVEGKLVEWTARPALRP

Nearest PDB structures (foldseek):
  9etf-assembly1_B  TM=6.586E-01  e=9.080E-03  Gallus gallus
  7dzl-assembly1_B  TM=6.568E-01  e=2.586E-02  Homo sapiens
  2ftb-assembly1_A  TM=6.381E-01  e=1.991E-02  Ambystoma mexicanum
  6mp4-assembly2_E  TM=6.393E-01  e=2.725E-02  Homo sapiens
  2qo5-assembly1_A  TM=5.953E-01  e=7.365E-02  Danio rerio